Protein AF-A0A950ZZ61-F1 (afdb_monomer_lite)

Secondary structure (DSSP, 8-state):
---EE---------TT-S-HHHHHHHHHHHTSHHHHHHHHHHTTTSS--SSGGGGG-THHHH-HHHHGGGGTTTTEE-TTTTS--SHHHHHHHHTTHHHHHHHHHHTTSS-HHHHHHHHHHHHHHHHH--

Foldseek 3Di:
DADAADDDDDDDDDPPDPCRPVSVVVVVVCPDCVNVLVVCLVCLNPPADLDLVCLPRCSLVPDVVCVVCNCDNVRHDHQQPVHDPDPLSVVLVVVCLVVQLVVCCVVVVDPNVRSVVSSVVVSVVSVVVD

Sequence (130 aa):
RGTETALAINSMVFKHTKYPNAAKAYLAYMMEVEQYDKWLTGTYGYWAQPLKAYEQSDVWKSDPKIAAYKDTMRDSLWYAFKGPINEASAAVVADYVMVDMAASVATGAATPEEAAAEAERRAKRYYKTG

Radius of gyration: 19.58 Å; chains: 1; bounding box: 51×28×48 Å

Structure (mmCIF, N/CA/C/O backbone):
data_AF-A0A950ZZ61-F1
#
_entry.id   AF-A0A950ZZ61-F1
#
loop_
_atom_site.group_PDB
_atom_site.id
_atom_site.type_symbol
_atom_site.label_atom_id
_atom_site.label_alt_id
_atom_site.label_comp_id
_atom_site.label_asym_id
_atom_site.label_entity_id
_atom_site.label_seq_id
_atom_site.pdbx_PDB_ins_code
_atom_site.Cartn_x
_atom_site.Cartn_y
_atom_site.Cartn_z
_atom_site.occupancy
_atom_site.B_iso_or_equiv
_atom_site.auth_seq_id
_atom_site.auth_comp_id
_atom_site.auth_asym_id
_atom_site.auth_atom_id
_atom_site.pdbx_PDB_model_num
ATOM 1 N N . ARG A 1 1 ? -4.652 16.987 -3.709 1.00 60.09 1 ARG A N 1
ATOM 2 C CA . ARG A 1 1 ? -4.309 16.698 -2.291 1.00 60.09 1 ARG A CA 1
ATOM 3 C C . ARG A 1 1 ? -4.689 15.254 -2.073 1.00 60.09 1 ARG A C 1
ATOM 5 O O . ARG A 1 1 ? -5.834 14.957 -2.373 1.00 60.09 1 ARG A O 1
ATOM 12 N N . GLY A 1 2 ? -3.774 14.401 -1.615 1.00 72.44 2 GLY A N 1
ATOM 13 C CA . GLY A 1 2 ? -4.111 12.996 -1.428 1.00 72.44 2 GLY A CA 1
ATOM 14 C C . GLY A 1 2 ? -5.199 12.794 -0.380 1.00 72.44 2 GLY A C 1
ATOM 15 O O . GLY A 1 2 ? -5.223 13.510 0.628 1.00 72.44 2 GLY A O 1
ATOM 16 N N . THR A 1 3 ? -6.130 11.889 -0.663 1.00 77.56 3 THR A N 1
ATOM 17 C CA . THR A 1 3 ? -7.339 11.660 0.147 1.00 77.56 3 THR A CA 1
ATOM 18 C C . THR A 1 3 ? -7.469 10.232 0.651 1.00 77.56 3 THR A C 1
ATOM 20 O O . THR A 1 3 ? -8.253 9.994 1.563 1.00 77.56 3 THR A O 1
ATOM 23 N N . GLU A 1 4 ? -6.700 9.296 0.102 1.00 77.56 4 GLU A N 1
ATOM 24 C CA . GLU A 1 4 ? -6.851 7.865 0.352 1.00 77.56 4 GLU A CA 1
ATOM 25 C C . GLU A 1 4 ? -5.498 7.160 0.392 1.00 77.56 4 GLU A C 1
ATOM 27 O O . GLU A 1 4 ? -4.505 7.664 -0.133 1.00 77.56 4 GLU A O 1
ATOM 32 N N . THR A 1 5 ? -5.442 5.999 1.037 1.00 84.44 5 THR A N 1
ATOM 33 C CA . THR A 1 5 ? -4.243 5.160 1.046 1.00 84.44 5 THR A CA 1
ATOM 34 C C . THR A 1 5 ? -4.171 4.308 -0.210 1.00 84.44 5 THR A C 1
ATOM 36 O O . THR A 1 5 ? -5.184 3.742 -0.612 1.00 84.44 5 THR A O 1
ATOM 39 N N . ALA A 1 6 ? -2.976 4.136 -0.773 1.00 82.88 6 ALA A N 1
ATOM 40 C CA . ALA A 1 6 ? -2.744 3.199 -1.869 1.00 82.88 6 ALA A CA 1
ATOM 41 C C . ALA A 1 6 ? -1.779 2.091 -1.441 1.00 82.88 6 ALA A C 1
ATOM 43 O O . ALA A 1 6 ? -0.810 2.330 -0.713 1.00 82.88 6 ALA A O 1
ATOM 44 N N . LEU A 1 7 ? -2.028 0.873 -1.921 1.00 81.69 7 LEU A N 1
ATOM 45 C CA . LEU A 1 7 ? -1.072 -0.217 -1.791 1.00 81.69 7 LEU A CA 1
ATOM 46 C C . LEU A 1 7 ? 0.112 0.053 -2.725 1.00 81.69 7 LEU A C 1
ATOM 48 O O . LEU A 1 7 ? 0.004 -0.084 -3.940 1.00 81.69 7 LEU A O 1
ATOM 52 N N . ALA A 1 8 ? 1.248 0.425 -2.144 1.00 81.19 8 ALA A N 1
ATOM 53 C CA . ALA A 1 8 ? 2.488 0.585 -2.883 1.00 81.19 8 ALA A CA 1
ATOM 54 C C . ALA A 1 8 ? 3.179 -0.775 -3.048 1.00 81.19 8 ALA A C 1
ATOM 56 O O . ALA A 1 8 ? 3.572 -1.398 -2.062 1.00 81.19 8 ALA A O 1
ATOM 57 N N . ILE A 1 9 ? 3.372 -1.214 -4.293 1.00 78.62 9 ILE A N 1
ATOM 58 C CA . ILE A 1 9 ? 4.259 -2.339 -4.601 1.00 78.62 9 ILE A CA 1
ATOM 59 C C . ILE A 1 9 ? 5.657 -1.789 -4.845 1.00 78.62 9 ILE A C 1
ATOM 61 O O . ILE A 1 9 ? 5.907 -1.098 -5.832 1.00 78.62 9 ILE A O 1
ATOM 65 N N . ASN A 1 10 ? 6.585 -2.114 -3.952 1.00 80.00 10 ASN A N 1
ATOM 66 C CA . ASN A 1 10 ? 7.982 -1.734 -4.075 1.00 80.00 10 ASN A CA 1
ATOM 67 C C . ASN A 1 10 ? 8.868 -2.962 -4.294 1.00 80.00 10 ASN A C 1
ATOM 69 O O . ASN A 1 10 ? 8.780 -3.967 -3.591 1.00 80.00 10 ASN A O 1
ATOM 73 N N . SER A 1 11 ? 9.783 -2.851 -5.253 1.00 89.25 11 SER A N 1
ATOM 74 C CA . SER A 1 11 ? 10.858 -3.828 -5.411 1.00 89.25 11 SER A CA 1
ATOM 75 C C . SER A 1 11 ? 11.965 -3.545 -4.398 1.00 89.25 11 SER A C 1
ATOM 77 O O . SER A 1 11 ? 12.390 -2.400 -4.239 1.00 89.25 11 SER A O 1
ATOM 79 N N . MET A 1 12 ? 12.454 -4.582 -3.719 1.00 92.81 12 MET A N 1
ATOM 80 C CA . MET A 1 12 ? 13.510 -4.465 -2.712 1.00 92.81 12 MET A CA 1
ATOM 81 C C . MET A 1 12 ? 14.670 -5.405 -3.025 1.00 92.81 12 MET A C 1
ATOM 83 O O . MET A 1 12 ? 14.471 -6.556 -3.404 1.00 92.81 12 MET A O 1
ATOM 87 N N . VAL A 1 13 ? 15.895 -4.918 -2.822 1.00 95.81 13 VAL A N 1
ATOM 88 C CA . VAL A 1 13 ? 17.110 -5.739 -2.877 1.00 95.81 13 VAL A CA 1
ATOM 89 C C . VAL A 1 13 ? 17.550 -6.045 -1.455 1.00 95.81 13 VAL A C 1
ATOM 91 O O . VAL A 1 13 ? 17.832 -5.134 -0.676 1.00 95.81 13 VAL A O 1
ATOM 94 N N . PHE A 1 14 ? 17.655 -7.328 -1.118 1.00 95.38 14 PHE A N 1
ATOM 95 C CA . PHE A 1 14 ? 18.168 -7.741 0.182 1.00 95.38 14 PHE A CA 1
ATOM 96 C C . PHE A 1 14 ? 19.615 -7.292 0.380 1.00 95.38 14 PHE A C 1
ATOM 98 O O . PHE A 1 14 ? 20.484 -7.570 -0.445 1.00 95.38 14 PHE A O 1
ATOM 105 N N . LYS A 1 15 ? 19.899 -6.671 1.528 1.00 96.31 15 LYS A N 1
ATOM 106 C CA . LYS A 1 15 ? 21.241 -6.174 1.874 1.00 96.31 15 LYS A CA 1
ATOM 107 C C . LYS A 1 15 ? 22.318 -7.269 1.882 1.00 96.31 15 LYS A C 1
ATOM 109 O O . LYS A 1 15 ? 23.473 -6.978 1.604 1.00 96.31 15 LYS A O 1
ATOM 114 N N . HIS A 1 16 ? 21.946 -8.510 2.190 1.00 96.56 16 HIS A N 1
ATOM 115 C CA . HIS A 1 16 ? 22.863 -9.649 2.295 1.00 96.56 16 HIS A CA 1
ATOM 116 C C . HIS A 1 16 ? 23.117 -10.373 0.958 1.00 96.56 16 HIS A C 1
ATOM 118 O O . HIS A 1 16 ? 23.770 -11.415 0.946 1.00 96.56 16 HIS A O 1
ATOM 124 N N . THR A 1 17 ? 22.584 -9.876 -0.166 1.00 97.19 17 THR A N 1
ATOM 125 C CA . THR A 1 17 ? 22.829 -10.502 -1.473 1.00 97.19 17 THR A CA 1
ATOM 126 C C . THR A 1 17 ? 24.315 -10.481 -1.834 1.00 97.19 17 THR A C 1
ATOM 128 O O . THR A 1 17 ? 25.010 -9.488 -1.618 1.00 97.19 17 THR A O 1
ATOM 131 N N . LYS A 1 18 ? 24.799 -11.563 -2.454 1.00 98.19 18 LYS A N 1
ATOM 132 C CA . LYS A 1 18 ? 26.167 -11.641 -2.993 1.00 98.19 18 LYS A CA 1
ATOM 133 C C . LYS A 1 18 ? 26.363 -10.769 -4.241 1.00 98.19 18 LYS A C 1
ATOM 135 O O . LYS A 1 18 ? 27.498 -10.489 -4.608 1.00 98.19 18 LYS A O 1
ATOM 140 N N . TYR A 1 19 ? 25.273 -10.329 -4.881 1.00 97.88 19 TYR A N 1
ATOM 141 C CA . TYR A 1 19 ? 25.302 -9.622 -6.167 1.00 97.88 19 TYR A CA 1
ATOM 142 C C . TYR A 1 19 ? 24.488 -8.312 -6.141 1.00 97.88 19 TYR A C 1
ATOM 144 O O . TYR A 1 19 ? 23.523 -8.163 -6.896 1.00 97.88 19 TYR A O 1
ATOM 152 N N . PRO A 1 20 ? 24.842 -7.332 -5.287 1.00 97.12 20 PRO A N 1
ATOM 153 C CA . PRO A 1 20 ? 24.019 -6.138 -5.073 1.00 97.12 20 PRO A CA 1
ATOM 154 C C . PRO A 1 20 ? 23.904 -5.258 -6.321 1.00 97.12 20 PRO A C 1
ATOM 156 O O . PRO A 1 20 ? 22.839 -4.705 -6.581 1.00 97.12 20 PRO A O 1
ATOM 159 N N . ASN A 1 21 ? 24.971 -5.150 -7.116 1.00 97.38 21 ASN A N 1
ATOM 160 C CA . ASN A 1 21 ? 24.964 -4.330 -8.328 1.00 97.38 21 ASN A CA 1
ATOM 161 C C . ASN A 1 21 ? 24.131 -4.968 -9.442 1.00 97.38 21 ASN A C 1
ATOM 163 O O . ASN A 1 21 ? 23.350 -4.269 -10.077 1.00 97.38 21 ASN A O 1
ATOM 167 N N . ALA A 1 22 ? 24.229 -6.288 -9.626 1.00 98.00 22 ALA A N 1
ATOM 168 C CA . ALA A 1 22 ? 23.415 -7.004 -10.607 1.00 98.00 22 ALA A CA 1
ATOM 169 C C . ALA A 1 22 ? 21.921 -6.928 -10.258 1.00 98.00 22 ALA A C 1
ATOM 171 O O . ALA A 1 22 ? 21.105 -6.633 -11.124 1.00 98.00 22 ALA A O 1
ATOM 172 N N . ALA A 1 23 ? 21.563 -7.108 -8.981 1.00 97.88 23 ALA A N 1
ATOM 173 C CA . ALA A 1 23 ? 20.177 -6.986 -8.531 1.00 97.88 23 ALA A CA 1
ATOM 174 C C . ALA A 1 23 ? 19.618 -5.568 -8.748 1.00 97.88 23 ALA A C 1
ATOM 176 O O . ALA A 1 23 ? 18.508 -5.414 -9.250 1.00 97.88 23 ALA A O 1
ATOM 177 N N . LYS A 1 24 ? 20.394 -4.523 -8.424 1.00 96.81 24 LYS A N 1
ATOM 178 C CA . LYS A 1 24 ? 19.999 -3.128 -8.683 1.00 96.81 24 LYS A CA 1
ATOM 179 C C . LYS A 1 24 ? 19.855 -2.835 -10.177 1.00 96.81 24 LYS A C 1
ATOM 181 O O . LYS A 1 24 ? 18.882 -2.197 -10.562 1.00 96.81 24 LYS A O 1
ATOM 186 N N . ALA A 1 25 ? 20.792 -3.309 -10.999 1.00 97.81 25 ALA A N 1
ATOM 187 C CA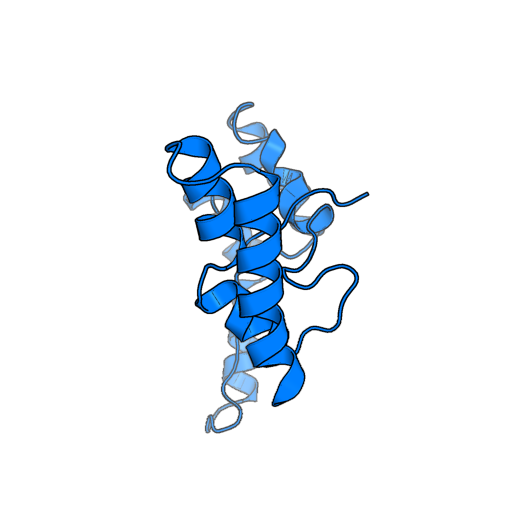 . ALA A 1 25 ? 20.738 -3.143 -12.449 1.00 97.81 25 ALA A CA 1
ATOM 188 C C . ALA A 1 25 ? 19.508 -3.835 -13.047 1.00 97.81 25 ALA A C 1
ATOM 190 O O . ALA A 1 25 ? 18.827 -3.247 -13.877 1.00 97.81 25 ALA A O 1
ATOM 191 N N . TYR A 1 26 ? 19.169 -5.034 -12.567 1.00 97.19 26 TYR A N 1
ATOM 192 C CA . TYR A 1 26 ? 17.950 -5.729 -12.971 1.00 97.19 26 TYR A CA 1
ATOM 193 C C . TYR A 1 26 ? 16.688 -4.937 -12.612 1.00 97.19 26 TYR A C 1
ATOM 195 O O . TYR A 1 26 ? 15.826 -4.755 -13.464 1.00 97.19 26 TYR A O 1
ATOM 203 N N . LEU A 1 27 ? 16.579 -4.420 -11.382 1.00 95.88 27 LEU A N 1
ATOM 204 C CA . LEU A 1 27 ? 15.421 -3.601 -11.006 1.00 95.88 27 LEU A CA 1
ATOM 205 C C . LEU A 1 27 ? 15.315 -2.322 -11.843 1.00 95.88 27 LEU A C 1
ATOM 207 O O . LEU A 1 27 ? 14.211 -1.946 -12.218 1.00 95.88 27 LEU A O 1
ATOM 211 N N . ALA A 1 28 ? 16.441 -1.672 -12.148 1.00 95.31 28 ALA A N 1
ATOM 212 C CA . ALA A 1 28 ? 16.456 -0.511 -13.033 1.00 95.31 28 ALA A CA 1
ATOM 213 C C . ALA A 1 28 ? 15.973 -0.881 -14.444 1.00 95.31 28 ALA A C 1
ATOM 215 O O . ALA A 1 28 ? 15.072 -0.226 -14.956 1.00 95.31 28 ALA A O 1
ATOM 216 N N . TYR A 1 29 ? 16.491 -1.975 -15.010 1.00 96.88 29 TYR A N 1
ATOM 217 C CA . TYR A 1 29 ? 16.085 -2.497 -16.316 1.00 96.88 29 TYR A CA 1
ATOM 218 C C . TYR A 1 29 ? 14.586 -2.826 -16.382 1.00 96.88 29 TYR A C 1
ATOM 220 O O . TYR A 1 29 ? 13.904 -2.456 -17.330 1.00 96.88 29 TYR A O 1
ATOM 228 N N . MET A 1 30 ? 14.031 -3.459 -15.344 1.00 95.81 30 MET A N 1
ATOM 229 C CA . MET A 1 30 ? 12.594 -3.763 -15.280 1.00 95.81 30 MET A CA 1
ATOM 230 C C . MET A 1 30 ? 11.707 -2.512 -15.208 1.00 95.81 30 MET A C 1
ATOM 232 O O . MET A 1 30 ? 10.516 -2.596 -15.497 1.00 95.81 30 MET A O 1
ATOM 236 N N . MET A 1 31 ? 12.275 -1.367 -14.820 1.00 94.56 31 MET A N 1
ATOM 237 C CA . MET A 1 31 ? 11.602 -0.071 -14.789 1.00 94.56 31 MET A CA 1
ATOM 238 C C . MET A 1 31 ? 11.845 0.762 -16.055 1.00 94.56 31 MET A C 1
ATOM 240 O O . MET A 1 31 ? 11.373 1.897 -16.096 1.00 94.56 31 MET A O 1
ATOM 244 N N . GLU A 1 32 ? 12.555 0.248 -17.064 1.00 95.81 32 GLU A N 1
ATOM 245 C CA . GLU A 1 32 ? 12.651 0.865 -18.395 1.00 95.81 32 GLU A CA 1
ATOM 246 C C . GLU A 1 32 ? 11.341 0.678 -19.171 1.00 95.81 32 GLU A C 1
ATOM 248 O O . GLU A 1 32 ? 10.618 -0.304 -18.971 1.00 95.81 32 GLU A O 1
ATOM 253 N N . VAL A 1 33 ? 11.022 1.620 -20.063 1.00 95.44 33 VAL A N 1
ATOM 254 C CA . VAL A 1 33 ? 9.705 1.697 -20.717 1.00 95.44 33 VAL A CA 1
ATOM 255 C C . VAL A 1 33 ? 9.380 0.436 -21.514 1.00 95.44 33 VAL A C 1
ATOM 257 O O . VAL A 1 33 ? 8.264 -0.071 -21.440 1.00 95.44 33 VAL A O 1
ATOM 260 N N . GLU A 1 34 ? 10.370 -0.147 -22.186 1.00 96.19 34 GLU A N 1
ATOM 261 C CA . GLU A 1 34 ? 10.226 -1.345 -23.011 1.00 96.19 34 GLU A CA 1
ATOM 262 C C . GLU A 1 34 ? 9.844 -2.595 -22.208 1.00 96.19 34 GLU A C 1
ATOM 264 O O . GLU A 1 34 ? 9.333 -3.558 -22.797 1.00 96.19 34 GLU A O 1
ATOM 269 N N . GLN A 1 35 ? 10.110 -2.601 -20.896 1.00 96.12 35 GLN A N 1
ATOM 270 C CA . GLN A 1 35 ? 9.751 -3.685 -19.979 1.00 96.12 35 GLN A CA 1
ATOM 271 C C . GLN A 1 35 ? 8.490 -3.332 -19.195 1.00 96.12 35 GLN A C 1
ATOM 273 O O . GLN A 1 35 ? 7.520 -4.096 -19.184 1.00 96.12 35 GLN A O 1
ATOM 278 N N . TYR A 1 36 ? 8.493 -2.160 -18.563 1.00 95.50 36 TYR A N 1
ATOM 279 C CA . TYR A 1 36 ? 7.459 -1.769 -17.621 1.00 95.50 36 TYR A CA 1
ATOM 280 C C . TYR A 1 36 ? 6.122 -1.499 -18.306 1.00 95.50 36 TYR A C 1
ATOM 282 O O . TYR A 1 36 ? 5.093 -1.958 -17.819 1.00 95.50 36 TYR A O 1
ATOM 290 N N . ASP A 1 37 ? 6.113 -0.817 -19.457 1.00 95.75 37 ASP A N 1
ATOM 291 C CA . ASP A 1 37 ? 4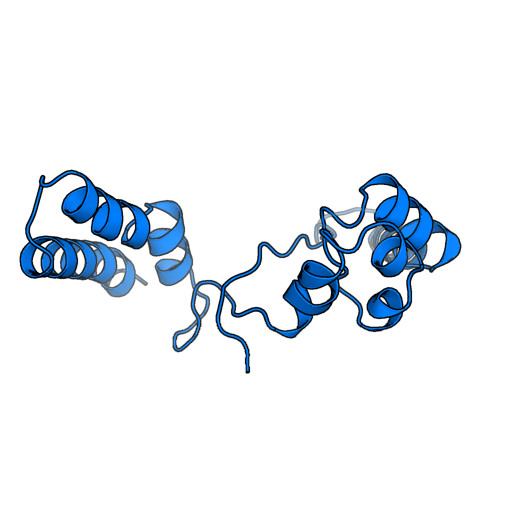.867 -0.474 -20.152 1.00 95.75 37 ASP A CA 1
ATOM 292 C C . ASP A 1 37 ? 4.126 -1.723 -20.649 1.00 95.75 37 ASP A C 1
ATOM 294 O O . ASP A 1 37 ? 2.899 -1.807 -20.570 1.00 95.75 37 ASP A O 1
ATOM 298 N N . LYS A 1 38 ? 4.875 -2.758 -21.056 1.00 95.88 38 LYS A N 1
ATOM 299 C CA . LYS A 1 38 ? 4.305 -4.067 -21.407 1.00 95.88 38 LYS A CA 1
ATOM 300 C C . LYS A 1 38 ? 3.633 -4.728 -20.211 1.00 95.88 38 LYS A C 1
ATOM 302 O O . LYS A 1 38 ? 2.541 -5.273 -20.353 1.00 95.88 38 LYS A O 1
ATOM 307 N N . TRP A 1 39 ? 4.271 -4.692 -19.042 1.00 94.81 39 TRP A N 1
ATOM 308 C CA . TRP A 1 39 ? 3.692 -5.236 -17.815 1.00 94.81 39 TRP A CA 1
ATOM 309 C C . TRP A 1 39 ? 2.463 -4.438 -17.364 1.00 94.81 39 TRP A C 1
ATOM 311 O O . TRP A 1 39 ? 1.422 -5.021 -17.053 1.00 94.81 39 TRP A O 1
ATOM 321 N N . LEU A 1 40 ? 2.551 -3.107 -17.386 1.00 95.12 40 LEU A N 1
ATOM 322 C CA . LEU A 1 40 ? 1.458 -2.219 -17.006 1.00 95.12 40 LEU A CA 1
ATOM 323 C C . LEU A 1 40 ? 0.241 -2.433 -17.918 1.00 95.12 40 LEU A C 1
ATOM 325 O O . LEU A 1 40 ? -0.874 -2.628 -17.437 1.00 95.12 40 LEU A O 1
ATOM 329 N N . THR A 1 41 ? 0.471 -2.499 -19.230 1.00 95.75 41 THR A N 1
ATOM 330 C CA . THR A 1 41 ? -0.567 -2.795 -20.223 1.00 95.75 41 THR A CA 1
ATOM 331 C C . THR A 1 41 ? -1.135 -4.200 -20.044 1.00 95.75 41 THR A C 1
ATOM 333 O O . THR A 1 41 ? -2.350 -4.374 -20.023 1.00 95.75 41 THR A O 1
ATOM 336 N N . GLY A 1 42 ? -0.280 -5.208 -19.848 1.00 95.19 42 GLY A N 1
ATOM 337 C CA . GLY A 1 42 ? -0.702 -6.598 -19.645 1.00 95.19 42 GLY A CA 1
ATOM 338 C C . GLY A 1 42 ? -1.520 -6.822 -18.370 1.00 95.19 42 GLY A C 1
ATOM 339 O O . GLY A 1 42 ? -2.291 -7.776 -18.296 1.00 95.19 42 GLY A O 1
ATOM 340 N N . THR A 1 43 ? -1.389 -5.936 -17.380 1.00 93.75 43 THR A N 1
ATOM 341 C CA . THR A 1 43 ? -2.196 -5.948 -16.150 1.00 93.75 43 THR A CA 1
ATOM 342 C C . THR A 1 43 ? -3.397 -5.005 -16.213 1.00 93.75 43 THR A C 1
ATOM 344 O O . THR A 1 43 ? -4.088 -4.851 -15.209 1.00 93.75 43 THR A O 1
ATOM 347 N N . TYR A 1 44 ? -3.662 -4.366 -17.359 1.00 94.38 44 TYR A N 1
ATOM 348 C CA . TYR A 1 44 ? -4.706 -3.345 -17.514 1.00 94.38 44 TYR A CA 1
ATOM 349 C C . TYR A 1 44 ? -4.606 -2.212 -16.477 1.00 94.38 44 TYR A C 1
ATOM 351 O O . TYR A 1 44 ? -5.616 -1.681 -16.021 1.00 94.38 44 TYR A O 1
ATOM 359 N N . GLY A 1 45 ? -3.387 -1.865 -16.051 1.00 92.44 45 GLY A N 1
ATOM 360 C CA . GLY A 1 45 ? -3.178 -0.852 -15.019 1.00 92.44 45 GLY A CA 1
ATOM 361 C C . GLY A 1 45 ? -3.702 -1.244 -13.633 1.00 92.44 45 GLY A C 1
ATOM 362 O O . GLY A 1 45 ? -3.845 -0.366 -12.786 1.00 92.44 45 GLY A O 1
ATOM 363 N N . TYR A 1 46 ? -3.971 -2.535 -13.374 1.00 90.12 46 TYR A N 1
ATOM 364 C CA . TYR A 1 46 ? -4.421 -3.025 -12.061 1.00 90.12 46 TYR A CA 1
ATOM 365 C C . TYR A 1 46 ? -3.490 -2.565 -10.934 1.00 90.12 46 TYR A C 1
ATOM 367 O O . TYR A 1 46 ? -3.934 -2.208 -9.845 1.00 90.12 46 TYR A O 1
ATOM 375 N N . TRP A 1 47 ? -2.193 -2.513 -11.237 1.00 89.12 47 TRP A N 1
ATOM 376 C CA . TRP A 1 47 ? -1.190 -1.865 -10.410 1.00 89.12 47 TRP A CA 1
ATOM 377 C C . TRP A 1 47 ? -0.768 -0.547 -11.053 1.00 89.12 47 TRP A C 1
ATOM 379 O O . TRP A 1 47 ? -0.015 -0.539 -12.027 1.00 89.12 47 TRP A O 1
ATOM 389 N N . ALA A 1 48 ? -1.240 0.566 -10.495 1.00 89.62 48 ALA A N 1
ATOM 390 C CA . ALA A 1 48 ? -0.845 1.891 -10.953 1.00 89.62 48 ALA A CA 1
ATOM 391 C C . ALA A 1 48 ? 0.669 2.122 -10.786 1.00 89.62 48 ALA A C 1
ATOM 393 O O . ALA A 1 48 ? 1.316 1.622 -9.861 1.00 89.62 48 ALA A O 1
ATOM 394 N N . GLN A 1 49 ? 1.232 2.904 -11.702 1.00 91.62 49 GLN A N 1
ATOM 395 C CA . GLN A 1 49 ? 2.666 3.135 -11.812 1.00 91.62 49 GLN A CA 1
ATOM 396 C C . GLN A 1 49 ? 3.268 3.859 -10.595 1.00 91.62 49 GLN A C 1
ATOM 398 O O . GLN A 1 49 ? 2.684 4.823 -10.096 1.00 91.62 49 GLN A O 1
ATOM 403 N N . PRO A 1 50 ? 4.496 3.506 -10.170 1.00 88.69 50 PRO A N 1
ATOM 404 C CA . PRO A 1 50 ? 5.222 4.257 -9.152 1.00 88.69 50 PRO A CA 1
ATOM 405 C C . PRO A 1 50 ? 5.950 5.485 -9.730 1.00 88.69 50 PRO A C 1
ATOM 407 O O . PRO A 1 50 ? 6.312 6.387 -8.980 1.00 88.69 50 PRO A O 1
ATOM 410 N N . LEU A 1 51 ? 6.188 5.534 -11.051 1.00 90.50 51 LEU A N 1
ATOM 411 C CA . LEU A 1 51 ? 6.867 6.647 -11.725 1.00 90.50 51 LEU A CA 1
ATOM 412 C C . LEU A 1 51 ? 5.884 7.451 -12.575 1.00 90.50 51 LEU A C 1
ATOM 414 O O . LEU A 1 51 ? 5.216 6.899 -13.445 1.00 90.50 51 LEU A O 1
ATOM 418 N N . LYS A 1 52 ? 5.879 8.777 -12.392 1.00 90.81 52 LYS A N 1
ATOM 419 C CA . LYS A 1 52 ? 4.965 9.709 -13.075 1.00 90.81 52 LYS A CA 1
ATOM 420 C C . LYS A 1 52 ? 4.980 9.598 -14.606 1.00 90.81 52 LYS A C 1
ATOM 422 O O . LYS A 1 52 ? 3.956 9.814 -15.240 1.00 90.81 52 LYS A O 1
ATOM 427 N N . ALA A 1 53 ? 6.119 9.254 -15.210 1.00 92.69 53 ALA A N 1
ATOM 428 C CA . ALA A 1 53 ? 6.239 9.130 -16.666 1.00 92.69 53 ALA A CA 1
ATOM 429 C C . ALA A 1 53 ? 5.224 8.134 -17.266 1.00 92.69 53 ALA A C 1
ATOM 431 O O . ALA A 1 53 ? 4.687 8.383 -18.342 1.00 92.69 53 ALA A O 1
ATOM 432 N N . TYR A 1 54 ? 4.892 7.063 -16.540 1.00 94.31 54 TYR A N 1
ATOM 433 C CA . TYR A 1 54 ? 3.957 6.036 -17.004 1.00 94.31 54 TYR A CA 1
ATOM 434 C C . TYR A 1 54 ? 2.476 6.444 -16.919 1.00 94.31 54 TYR A C 1
ATOM 436 O O . TYR A 1 54 ? 1.623 5.717 -17.421 1.00 94.31 54 TYR A O 1
ATOM 444 N N . GLU A 1 55 ? 2.152 7.637 -16.396 1.00 92.69 55 GLU A N 1
ATOM 445 C CA . GLU A 1 55 ? 0.823 8.249 -16.586 1.00 92.69 55 GLU A CA 1
ATOM 446 C C . GLU A 1 55 ? 0.509 8.459 -18.085 1.00 92.69 55 GLU A C 1
ATOM 448 O O . GLU A 1 55 ? -0.651 8.591 -18.468 1.00 92.69 55 GLU A O 1
ATOM 453 N N . GLN A 1 56 ? 1.531 8.499 -18.949 1.00 93.06 56 GLN A N 1
ATOM 454 C CA . GLN A 1 56 ? 1.378 8.682 -20.396 1.00 93.06 56 GLN A CA 1
ATOM 455 C C . GLN A 1 56 ? 1.131 7.377 -21.166 1.00 93.06 56 GLN A C 1
ATOM 457 O O . GLN A 1 56 ? 0.859 7.447 -22.364 1.00 93.06 56 GLN A O 1
ATOM 462 N N . SER A 1 57 ? 1.214 6.217 -20.501 1.00 95.75 57 SER A N 1
ATOM 463 C CA . SER A 1 57 ? 0.969 4.909 -21.119 1.00 95.75 57 SER A CA 1
ATOM 464 C C . SER A 1 57 ? -0.414 4.850 -21.777 1.00 95.75 57 SER A C 1
ATOM 466 O O . SER A 1 57 ? -1.407 5.339 -21.226 1.00 95.75 57 SER A O 1
ATOM 468 N N . ASP A 1 58 ? -0.495 4.218 -22.949 1.00 96.00 58 ASP A N 1
ATOM 469 C CA . ASP A 1 58 ? -1.748 4.083 -23.696 1.00 96.00 58 ASP A CA 1
ATOM 470 C C . ASP A 1 58 ? -2.764 3.163 -23.002 1.00 96.00 58 ASP A C 1
ATOM 472 O O . ASP A 1 58 ? -3.960 3.257 -23.292 1.00 96.00 58 ASP A O 1
ATOM 476 N N . VAL A 1 59 ? -2.339 2.356 -22.018 1.00 96.38 59 VAL A N 1
ATOM 477 C CA . VAL A 1 59 ? -3.256 1.562 -21.183 1.00 96.38 59 VAL A CA 1
ATOM 478 C C . VAL A 1 59 ? -4.349 2.438 -20.567 1.00 96.38 59 VAL A C 1
ATOM 480 O O . VAL A 1 59 ? -5.517 2.062 -20.581 1.00 96.38 59 VAL A O 1
ATOM 483 N N . TRP A 1 60 ? -4.024 3.660 -20.137 1.00 96.69 60 TRP A N 1
ATOM 484 C CA . TRP A 1 60 ? -4.976 4.573 -19.494 1.00 96.69 60 TRP A CA 1
ATOM 485 C C . TRP A 1 60 ? -6.033 5.133 -20.450 1.00 96.69 60 TRP A C 1
ATOM 487 O O . TRP A 1 60 ? -7.013 5.726 -20.004 1.00 96.69 60 TRP A O 1
ATOM 497 N N . LYS A 1 61 ? -5.841 4.951 -21.760 1.00 96.00 61 LYS A N 1
ATOM 498 C CA . LYS A 1 61 ? -6.797 5.313 -22.813 1.00 96.00 61 LYS A CA 1
ATOM 499 C C . LYS A 1 61 ? -7.609 4.106 -23.294 1.00 96.00 61 LYS A C 1
ATOM 501 O O . LYS A 1 61 ? -8.545 4.291 -24.065 1.00 96.00 61 LYS A O 1
ATOM 506 N N . SER A 1 62 ? -7.247 2.890 -22.871 1.00 95.44 62 SER A N 1
ATOM 507 C CA . SER A 1 62 ? -7.835 1.647 -23.387 1.00 95.44 62 SER A CA 1
ATOM 508 C C . SER A 1 62 ? -9.260 1.389 -22.886 1.00 95.44 62 SER A C 1
ATOM 510 O O . SER A 1 62 ? -10.088 0.900 -23.651 1.00 95.44 62 SER A O 1
ATOM 512 N N . ASP A 1 63 ? -9.572 1.759 -21.638 1.00 95.00 63 ASP A N 1
ATOM 513 C CA . ASP A 1 63 ? -10.921 1.691 -21.066 1.00 95.00 63 ASP A CA 1
ATOM 514 C C . ASP A 1 63 ? -11.155 2.901 -20.134 1.00 95.00 63 ASP A C 1
ATOM 516 O O . ASP A 1 63 ? -10.373 3.125 -19.202 1.00 95.00 63 ASP A O 1
ATOM 520 N N . PRO A 1 64 ? -12.227 3.694 -20.327 1.00 94.31 64 PRO A N 1
ATOM 521 C CA . PRO A 1 64 ? -12.549 4.809 -19.435 1.00 94.31 64 PRO A CA 1
ATOM 522 C C . PRO A 1 64 ? -12.743 4.394 -17.967 1.00 94.31 64 PRO A C 1
ATOM 524 O O . PRO A 1 64 ? -12.552 5.223 -17.079 1.00 94.31 64 PRO A O 1
ATOM 527 N N . LYS A 1 65 ? -13.086 3.130 -17.685 1.00 93.81 65 LYS A N 1
ATOM 528 C CA . LYS A 1 65 ? -13.232 2.612 -16.316 1.00 93.81 65 LYS A CA 1
ATOM 529 C C . LYS A 1 65 ? -11.913 2.589 -15.558 1.00 93.81 65 LYS A C 1
ATOM 531 O O . LYS A 1 65 ? -11.924 2.791 -14.349 1.00 93.81 65 LYS A O 1
ATOM 536 N N . ILE A 1 66 ? -10.794 2.352 -16.247 1.00 94.31 66 ILE A N 1
ATOM 537 C CA . ILE A 1 66 ? -9.481 2.297 -15.591 1.00 94.31 66 ILE A CA 1
ATOM 538 C C . ILE A 1 66 ? -8.770 3.651 -15.571 1.00 94.31 66 ILE A C 1
ATOM 540 O O . ILE A 1 66 ? -7.866 3.857 -14.765 1.00 94.31 66 ILE A O 1
ATOM 544 N N . ALA A 1 67 ? -9.203 4.604 -16.400 1.00 92.81 67 ALA A N 1
ATOM 545 C CA . ALA A 1 67 ? -8.595 5.930 -16.499 1.00 92.81 67 ALA A CA 1
ATOM 546 C C . ALA A 1 67 ? -8.566 6.694 -15.160 1.00 92.81 67 ALA A C 1
ATOM 548 O O . ALA A 1 67 ? -7.643 7.472 -14.917 1.00 92.81 67 ALA A O 1
ATOM 549 N N . ALA A 1 68 ? -9.542 6.449 -14.277 1.00 89.25 68 ALA A N 1
ATOM 550 C CA . ALA A 1 68 ? -9.602 7.054 -12.947 1.00 89.25 68 ALA A CA 1
ATOM 551 C C . ALA A 1 68 ? -8.438 6.630 -12.028 1.00 89.25 68 ALA A C 1
ATOM 553 O O . ALA A 1 68 ? -8.050 7.400 -11.154 1.00 89.25 68 ALA A O 1
ATOM 554 N N . TYR A 1 69 ? -7.849 5.446 -12.241 1.00 90.31 69 TYR A N 1
ATOM 555 C CA . TYR A 1 69 ? -6.778 4.908 -11.389 1.00 90.31 69 TYR A CA 1
ATOM 556 C C . TYR A 1 69 ? -5.374 5.377 -11.784 1.00 90.31 69 TYR A C 1
ATOM 558 O O . TYR A 1 69 ? -4.416 5.174 -11.038 1.00 90.31 69 TYR A O 1
ATOM 566 N N . LYS A 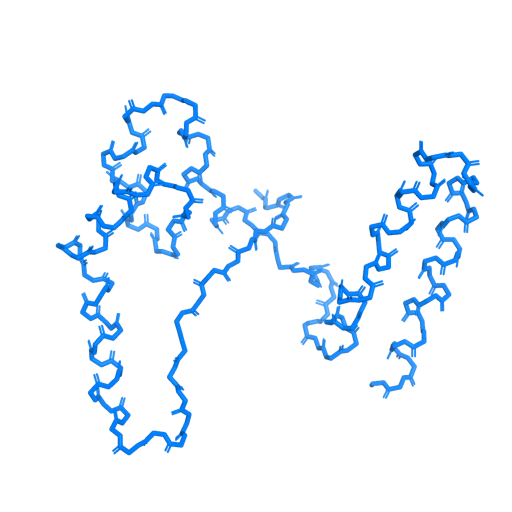1 70 ? -5.242 6.048 -12.936 1.00 92.31 70 LYS A N 1
ATOM 567 C CA . LYS A 1 70 ? -3.966 6.573 -13.441 1.00 92.31 70 LYS A CA 1
ATOM 568 C C . LYS A 1 70 ? -3.240 7.432 -12.403 1.00 92.31 70 LYS A C 1
ATOM 570 O O . LYS A 1 70 ? -2.019 7.393 -12.314 1.00 92.31 70 LYS A O 1
ATOM 575 N N . ASP A 1 71 ? -3.992 8.198 -11.620 1.00 90.06 71 ASP A N 1
ATOM 576 C CA . ASP A 1 71 ? -3.456 9.194 -10.694 1.00 90.06 71 ASP A CA 1
ATOM 577 C C . ASP A 1 71 ? -3.338 8.682 -9.242 1.00 90.06 71 ASP A C 1
ATOM 579 O O . ASP A 1 71 ? -2.804 9.387 -8.384 1.00 90.06 71 ASP A O 1
ATOM 583 N N . THR A 1 72 ? -3.779 7.449 -8.953 1.00 88.38 72 THR A N 1
ATOM 584 C CA . THR A 1 72 ? -3.900 6.917 -7.582 1.00 88.38 72 THR A CA 1
ATOM 585 C C . THR A 1 72 ? -2.588 6.975 -6.803 1.00 88.38 72 THR A C 1
ATOM 587 O O . THR A 1 72 ? -2.577 7.420 -5.660 1.00 88.38 72 THR A O 1
ATOM 590 N N . MET A 1 73 ? -1.458 6.587 -7.405 1.00 87.69 73 MET A N 1
ATOM 591 C CA . MET A 1 73 ? -0.165 6.612 -6.705 1.00 87.69 73 MET A CA 1
ATOM 592 C C . MET A 1 73 ? 0.300 8.037 -6.381 1.00 87.69 73 MET A C 1
ATOM 594 O O . MET A 1 73 ? 0.813 8.275 -5.286 1.00 87.69 73 MET A O 1
ATOM 598 N N . ARG A 1 74 ? 0.079 8.995 -7.291 1.00 87.38 74 ARG A N 1
ATOM 599 C CA . ARG A 1 74 ? 0.410 10.417 -7.095 1.00 87.38 74 ARG A CA 1
ATOM 600 C C . ARG A 1 74 ? -0.406 11.031 -5.959 1.00 87.38 74 ARG A C 1
ATOM 602 O O . ARG A 1 74 ? 0.125 11.817 -5.176 1.00 87.38 74 ARG A O 1
ATOM 609 N N . ASP A 1 75 ? -1.682 10.670 -5.887 1.00 87.81 75 ASP A N 1
ATOM 610 C CA . ASP A 1 75 ? -2.644 11.231 -4.941 1.00 87.81 75 ASP A CA 1
ATOM 611 C C . ASP A 1 75 ? -2.810 10.356 -3.681 1.00 87.81 75 ASP A C 1
ATOM 613 O O . ASP A 1 75 ? -3.712 10.575 -2.874 1.00 87.81 75 ASP A O 1
ATOM 617 N N . SER A 1 76 ? -1.915 9.391 -3.464 1.00 87.38 76 SER A N 1
ATOM 618 C CA . SER A 1 76 ? -1.973 8.497 -2.309 1.00 87.38 76 SER A CA 1
ATOM 619 C C . SER A 1 76 ? -1.416 9.117 -1.022 1.00 87.38 76 SER A C 1
ATOM 621 O O . SER A 1 76 ? -0.522 9.967 -1.017 1.00 87.38 76 SER A O 1
ATOM 623 N N . LEU A 1 77 ? -1.949 8.654 0.105 1.00 88.38 77 LEU A N 1
ATOM 624 C CA . LEU A 1 77 ? -1.426 8.841 1.452 1.00 88.38 77 LEU A CA 1
ATOM 625 C C . LEU A 1 77 ? -0.806 7.524 1.940 1.00 88.38 77 LEU A C 1
ATOM 627 O O . LEU A 1 77 ? -1.254 6.437 1.580 1.00 88.38 77 LEU A O 1
ATOM 631 N N . TRP A 1 78 ? 0.211 7.590 2.798 1.00 85.88 78 TRP A N 1
ATOM 632 C CA . TRP A 1 78 ? 0.726 6.392 3.471 1.00 85.88 78 TRP A CA 1
ATOM 633 C C . TRP A 1 78 ? -0.171 6.007 4.657 1.00 85.88 78 TRP A C 1
ATOM 635 O O . TRP A 1 78 ? -0.831 6.861 5.245 1.00 85.88 78 TRP A O 1
ATOM 645 N N . TYR A 1 79 ? -0.162 4.732 5.058 1.00 84.00 79 TYR A N 1
ATOM 646 C CA . TYR A 1 79 ? -1.045 4.205 6.113 1.00 84.00 79 TYR A CA 1
ATOM 647 C C . TYR A 1 79 ? -0.960 4.931 7.466 1.00 84.00 79 TYR A C 1
ATOM 649 O O . TYR A 1 79 ? -1.931 4.950 8.214 1.00 84.00 79 TYR A O 1
ATOM 657 N N . ALA A 1 80 ? 0.174 5.561 7.774 1.00 87.00 80 ALA A N 1
ATOM 658 C CA . ALA A 1 80 ? 0.375 6.332 9.001 1.00 87.00 80 ALA A CA 1
ATOM 659 C C . ALA A 1 80 ? 0.228 7.854 8.803 1.00 87.00 80 ALA A C 1
ATOM 661 O O . ALA A 1 80 ? 0.761 8.621 9.597 1.00 87.00 80 ALA A O 1
ATOM 662 N N . PHE A 1 81 ? -0.410 8.328 7.726 1.00 86.50 81 PHE A N 1
ATOM 663 C CA . PHE A 1 81 ? -0.472 9.756 7.391 1.00 86.50 81 PHE A CA 1
ATOM 664 C C . PHE A 1 81 ? -1.006 10.628 8.546 1.00 86.50 81 PHE A C 1
ATOM 666 O O . PHE A 1 81 ? -1.928 10.247 9.260 1.00 86.50 81 PHE A O 1
ATOM 673 N N . LYS A 1 82 ? -0.412 11.821 8.715 1.00 87.31 82 LYS A N 1
ATOM 674 C CA . LYS A 1 82 ? -0.438 12.700 9.913 1.00 87.31 82 LYS A CA 1
ATOM 675 C C . LYS A 1 82 ? 0.329 12.193 11.146 1.00 87.31 82 LYS A C 1
ATOM 677 O O . LYS A 1 82 ? 0.539 12.983 12.061 1.00 87.31 82 LYS A O 1
ATOM 682 N N . GLY A 1 83 ? 0.782 10.943 11.160 1.00 87.88 83 GLY A N 1
ATOM 683 C CA . GLY A 1 83 ? 1.666 10.366 12.174 1.00 87.88 83 GLY A CA 1
ATOM 684 C C . GLY A 1 83 ? 2.986 9.829 11.591 1.00 87.88 83 GLY A C 1
ATOM 685 O O . GLY A 1 83 ? 3.233 9.929 10.383 1.00 87.88 83 GLY A O 1
ATOM 686 N N . PRO A 1 84 ? 3.868 9.279 12.445 1.00 87.75 84 PRO A N 1
ATOM 687 C CA . PRO A 1 84 ? 5.111 8.646 12.015 1.00 87.75 84 PRO A CA 1
ATOM 688 C C . PRO A 1 84 ? 4.869 7.235 11.459 1.00 87.75 84 PRO A C 1
ATOM 690 O O . PRO A 1 84 ? 4.047 6.489 11.988 1.00 87.75 84 PRO A O 1
ATOM 693 N N . ILE A 1 85 ? 5.642 6.844 10.440 1.00 88.94 85 ILE A N 1
ATOM 694 C CA . ILE A 1 85 ? 5.747 5.443 10.009 1.00 88.94 85 ILE A CA 1
ATOM 695 C C . ILE A 1 85 ? 6.729 4.741 10.952 1.00 88.94 85 ILE A C 1
ATOM 697 O O . ILE A 1 85 ? 7.936 4.965 10.879 1.00 88.94 85 ILE A O 1
ATOM 701 N N . ASN A 1 86 ? 6.208 3.920 11.856 1.00 91.69 86 ASN A N 1
ATOM 702 C CA . ASN A 1 86 ? 6.978 3.130 12.818 1.00 91.69 86 ASN A CA 1
ATOM 703 C C . ASN A 1 86 ? 6.299 1.782 13.118 1.00 91.69 86 ASN A C 1
ATOM 705 O O . ASN A 1 86 ? 5.198 1.507 12.631 1.00 91.69 86 ASN A O 1
ATOM 709 N N . GLU A 1 87 ? 6.941 0.954 13.943 1.00 92.69 87 GLU A N 1
ATOM 710 C CA . GLU A 1 87 ? 6.429 -0.367 14.334 1.00 92.69 87 GLU A CA 1
ATOM 711 C C . GLU A 1 87 ? 5.029 -0.293 14.955 1.00 92.69 87 GLU A C 1
ATOM 713 O O . GLU A 1 87 ? 4.163 -1.087 14.599 1.00 92.69 87 GLU A O 1
ATOM 718 N N . ALA A 1 88 ? 4.762 0.707 15.802 1.00 93.00 88 ALA A N 1
ATOM 719 C CA . ALA A 1 88 ? 3.444 0.892 16.405 1.00 93.00 88 ALA A CA 1
ATOM 720 C C . ALA A 1 88 ? 2.358 1.180 15.354 1.00 93.00 88 ALA A C 1
ATOM 722 O O . ALA A 1 88 ? 1.302 0.550 15.369 1.00 93.00 88 ALA A O 1
ATOM 723 N N . SER A 1 89 ? 2.621 2.085 14.403 1.00 92.25 89 SER A N 1
ATOM 724 C CA . SER A 1 89 ? 1.688 2.377 13.307 1.00 92.25 89 SER A CA 1
ATOM 725 C C . SER A 1 89 ? 1.454 1.158 12.408 1.00 92.25 89 SER A C 1
ATOM 727 O O . SER A 1 89 ? 0.324 0.910 11.992 1.00 92.25 89 SER A O 1
ATOM 729 N N . ALA A 1 90 ? 2.498 0.359 12.161 1.00 92.12 90 ALA A N 1
ATOM 730 C CA . ALA A 1 90 ? 2.397 -0.872 11.389 1.00 92.12 90 ALA A CA 1
ATOM 731 C C . ALA A 1 90 ? 1.566 -1.929 12.129 1.00 92.12 90 ALA A C 1
ATOM 733 O O . ALA A 1 90 ? 0.721 -2.570 11.512 1.00 92.12 90 ALA A O 1
ATOM 734 N N . ALA A 1 91 ? 1.744 -2.064 13.447 1.00 94.12 91 ALA A N 1
ATOM 735 C CA . ALA A 1 91 ? 0.978 -2.988 14.276 1.00 94.12 91 ALA A CA 1
ATOM 736 C C . ALA A 1 91 ? -0.516 -2.628 14.326 1.00 94.1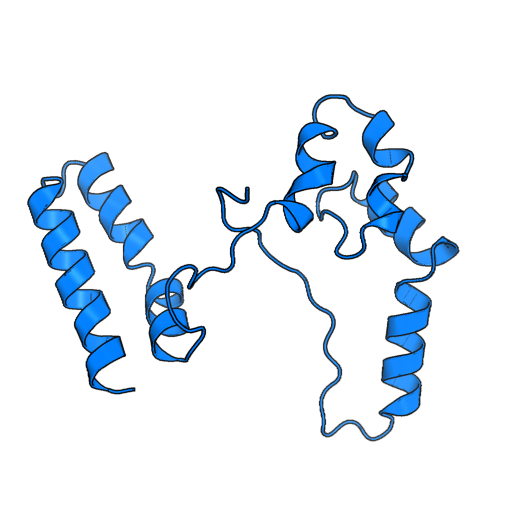2 91 ALA A C 1
ATOM 738 O O . ALA A 1 91 ? -1.362 -3.507 14.215 1.00 94.12 91 ALA A O 1
ATOM 739 N N . VAL A 1 92 ? -0.862 -1.337 14.407 1.00 94.88 92 VAL A N 1
ATOM 740 C CA . VAL A 1 92 ? -2.266 -0.878 14.354 1.00 94.88 92 VAL A CA 1
ATOM 741 C C . VAL A 1 92 ? -2.949 -1.276 13.041 1.00 94.88 92 VAL A C 1
ATOM 743 O O . VAL A 1 92 ? -4.114 -1.678 13.054 1.00 94.88 92 VAL A O 1
ATOM 746 N N . VAL A 1 93 ? -2.234 -1.169 11.916 1.00 92.56 93 VAL A N 1
ATOM 747 C CA . VAL A 1 93 ? -2.729 -1.592 10.596 1.00 92.56 93 VAL A CA 1
ATOM 748 C C . VAL A 1 93 ? -2.824 -3.116 10.514 1.00 92.56 93 VAL A C 1
ATOM 750 O O . VAL A 1 93 ? -3.853 -3.631 10.086 1.00 92.56 93 VAL A O 1
ATOM 753 N N . ALA A 1 94 ? -1.779 -3.829 10.946 1.00 93.56 94 ALA A N 1
ATOM 754 C CA . ALA A 1 94 ? -1.705 -5.290 10.903 1.00 93.56 94 ALA A CA 1
ATOM 755 C C . ALA A 1 94 ? -2.794 -5.965 11.750 1.00 93.56 94 ALA A C 1
ATOM 757 O O . ALA A 1 94 ? -3.346 -6.982 11.339 1.00 93.56 94 ALA A O 1
ATOM 758 N N . ASP A 1 95 ? -3.151 -5.359 12.882 1.00 95.81 95 ASP A N 1
ATOM 759 C CA . ASP A 1 95 ? -4.191 -5.862 13.780 1.00 95.81 95 ASP A CA 1
ATOM 760 C C . ASP A 1 95 ? -5.584 -5.315 13.428 1.00 95.81 95 ASP A C 1
ATOM 762 O O . ASP A 1 95 ? -6.507 -5.420 14.235 1.00 95.81 95 ASP A O 1
ATOM 766 N N . TYR A 1 96 ? -5.753 -4.723 12.237 1.00 95.56 96 TYR A N 1
ATOM 767 C CA . TYR A 1 96 ? -7.043 -4.300 11.681 1.00 95.56 96 TYR A CA 1
ATOM 768 C C . TYR A 1 96 ? -7.844 -3.337 12.570 1.00 95.56 96 TYR A C 1
ATOM 770 O O . TYR A 1 96 ? -9.061 -3.235 12.439 1.00 95.56 96 TYR A O 1
ATOM 778 N N . VAL A 1 97 ? -7.185 -2.564 13.442 1.00 96.56 97 VAL A N 1
ATOM 779 C CA . VAL A 1 97 ? -7.858 -1.762 14.484 1.00 96.56 97 VAL A CA 1
ATOM 780 C C . VAL A 1 97 ? -8.940 -0.836 13.911 1.00 96.56 97 VAL A C 1
ATOM 782 O O . VAL A 1 97 ? -10.046 -0.779 14.444 1.00 96.56 97 VAL A O 1
ATOM 785 N N . MET A 1 98 ? -8.646 -0.138 12.810 1.00 94.12 98 MET A N 1
ATOM 786 C CA . MET A 1 98 ? -9.602 0.768 12.155 1.00 94.12 98 MET A CA 1
ATOM 787 C C . MET A 1 98 ? -10.683 0.030 11.356 1.00 94.12 98 MET A C 1
ATOM 789 O O . MET A 1 98 ? -11.802 0.525 11.240 1.00 94.12 98 MET A O 1
ATOM 793 N N . VAL A 1 99 ? -10.362 -1.144 10.805 1.00 95.56 99 VAL A N 1
ATOM 794 C CA . VAL A 1 99 ? -11.318 -1.964 10.048 1.00 95.56 99 VAL A CA 1
ATOM 795 C C . VAL A 1 99 ? -12.350 -2.554 11.001 1.00 95.56 99 VAL A C 1
ATOM 797 O O . VAL A 1 99 ? -13.545 -2.415 10.757 1.00 95.56 99 VAL A O 1
ATOM 800 N N . ASP A 1 100 ? -11.903 -3.109 12.127 1.00 98.06 100 ASP A N 1
ATOM 801 C CA . ASP A 1 100 ? -12.776 -3.651 13.169 1.00 98.06 100 ASP A CA 1
ATOM 802 C C . ASP A 1 100 ? -13.671 -2.567 13.781 1.00 98.06 100 ASP A C 1
ATOM 804 O O . ASP A 1 100 ? -14.839 -2.822 14.069 1.00 98.06 100 ASP A O 1
ATOM 808 N N . MET A 1 101 ? -13.149 -1.343 13.934 1.00 98.31 101 MET A N 1
ATOM 809 C CA . MET A 1 101 ? -13.929 -0.183 14.374 1.00 98.31 101 MET A CA 1
ATOM 810 C C . MET A 1 101 ? -15.096 0.109 13.427 1.00 98.31 101 MET A C 1
ATOM 812 O O . MET A 1 101 ? -16.222 0.301 13.869 1.00 98.31 101 MET A O 1
ATOM 816 N N . ALA A 1 102 ? -14.844 0.158 12.117 1.00 97.81 102 ALA A N 1
ATOM 817 C CA . ALA A 1 102 ? -15.899 0.415 11.142 1.00 97.81 102 ALA A CA 1
ATOM 818 C C . ALA A 1 102 ? -16.869 -0.774 11.030 1.00 97.81 102 ALA A C 1
ATOM 820 O O . ALA A 1 102 ? -18.082 -0.581 10.931 1.00 97.81 102 ALA A O 1
ATOM 821 N N . ALA A 1 103 ? -16.349 -2.003 11.076 1.00 98.31 103 ALA A N 1
ATOM 822 C CA . ALA A 1 103 ? -17.138 -3.223 10.969 1.00 98.31 103 ALA A CA 1
ATOM 823 C C . ALA A 1 103 ? -18.094 -3.409 12.156 1.00 98.31 103 ALA A C 1
ATOM 825 O O . ALA A 1 103 ? -19.240 -3.810 11.952 1.00 98.31 103 ALA A O 1
ATOM 826 N N . SER A 1 104 ? -17.672 -3.089 13.384 1.00 98.44 104 SER A N 1
ATOM 827 C CA . SER A 1 104 ? -18.535 -3.207 14.567 1.00 98.44 104 SER A CA 1
ATOM 828 C C . SER A 1 104 ? -19.738 -2.263 14.499 1.00 98.44 104 SER A C 1
ATOM 830 O O . SER A 1 104 ? -20.849 -2.666 14.837 1.00 98.44 104 SER A O 1
ATOM 832 N N . VAL A 1 105 ? -19.551 -1.053 13.966 1.00 98.50 105 VAL A N 1
ATOM 833 C CA . VAL A 1 105 ? -20.647 -0.108 13.711 1.00 98.50 105 VAL A CA 1
ATOM 834 C C . VAL A 1 105 ? -21.542 -0.610 12.581 1.00 98.50 105 VAL A C 1
ATOM 836 O O . VAL A 1 105 ? -22.759 -0.675 12.736 1.00 98.50 105 VAL A O 1
ATOM 839 N N . ALA A 1 106 ? -20.955 -1.009 11.448 1.00 98.25 106 ALA A N 1
ATOM 840 C CA . ALA A 1 106 ? -21.704 -1.451 10.271 1.00 98.25 106 ALA A CA 1
ATOM 841 C C . ALA A 1 106 ? -22.565 -2.700 10.533 1.00 98.25 106 ALA A C 1
ATOM 843 O O . ALA A 1 106 ? -23.600 -2.885 9.896 1.00 98.25 106 ALA A O 1
ATOM 844 N N . THR A 1 107 ? -22.144 -3.550 11.471 1.00 98.12 107 THR A N 1
ATOM 845 C CA . THR A 1 107 ? -22.865 -4.768 11.873 1.00 98.12 107 THR A CA 1
ATOM 846 C C . THR A 1 107 ? -23.821 -4.556 13.049 1.00 98.12 107 THR A C 1
ATOM 848 O O . THR A 1 107 ? -24.546 -5.481 13.409 1.00 98.12 107 THR A O 1
ATOM 851 N N . GLY A 1 108 ? -23.847 -3.359 13.648 1.00 97.69 108 GLY A N 1
ATOM 852 C CA . GLY A 1 108 ? -24.660 -3.057 14.828 1.00 97.69 108 GLY A CA 1
ATOM 853 C C . GLY A 1 108 ? -24.150 -3.692 16.127 1.00 97.69 108 GLY A C 1
ATOM 854 O O . GLY A 1 108 ? -24.893 -3.760 17.101 1.00 97.69 108 GLY A O 1
ATOM 855 N N . ALA A 1 109 ? -22.901 -4.165 16.154 1.00 98.12 109 ALA A N 1
ATOM 856 C CA . ALA A 1 109 ? -22.275 -4.742 17.341 1.00 98.12 109 ALA A CA 1
ATOM 857 C C . ALA A 1 109 ? -21.862 -3.684 18.382 1.00 98.12 109 ALA A C 1
ATOM 8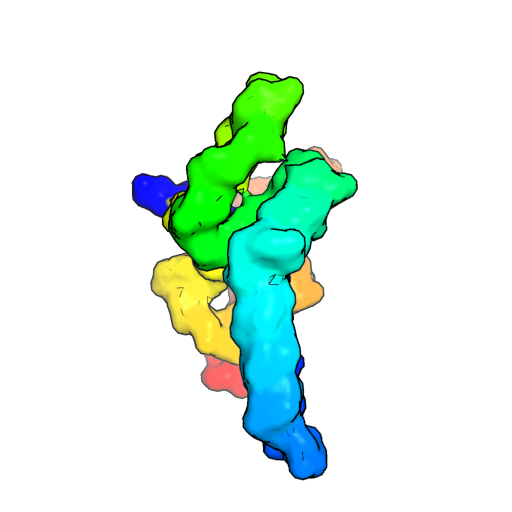59 O O . ALA A 1 109 ? -21.686 -4.025 19.550 1.00 98.12 109 ALA A O 1
ATOM 860 N N . ALA A 1 110 ? -21.688 -2.426 17.964 1.00 98.12 110 ALA A N 1
ATOM 861 C CA . ALA A 1 110 ? -21.352 -1.290 18.822 1.00 98.12 110 ALA A CA 1
ATOM 862 C C . ALA A 1 110 ? -21.903 0.022 18.241 1.00 98.12 110 ALA A C 1
ATOM 864 O O . ALA A 1 110 ? -22.104 0.138 17.027 1.00 98.12 110 ALA A O 1
ATOM 865 N N . THR A 1 111 ? -22.100 1.034 19.088 1.00 98.56 111 THR A N 1
ATOM 866 C CA . THR A 1 111 ? -22.328 2.411 18.617 1.00 98.56 111 THR A CA 1
ATOM 867 C C . THR A 1 111 ? -21.042 3.012 18.023 1.00 98.56 111 THR A C 1
ATOM 869 O O . THR A 1 111 ? -19.942 2.528 18.316 1.00 98.56 111 THR A O 1
ATOM 872 N N . PRO A 1 112 ? -21.127 4.078 17.201 1.00 98.50 112 PRO A N 1
ATOM 873 C CA . PRO A 1 112 ? -19.943 4.788 16.713 1.00 98.50 112 PRO A CA 1
ATOM 874 C C . PRO A 1 112 ? -18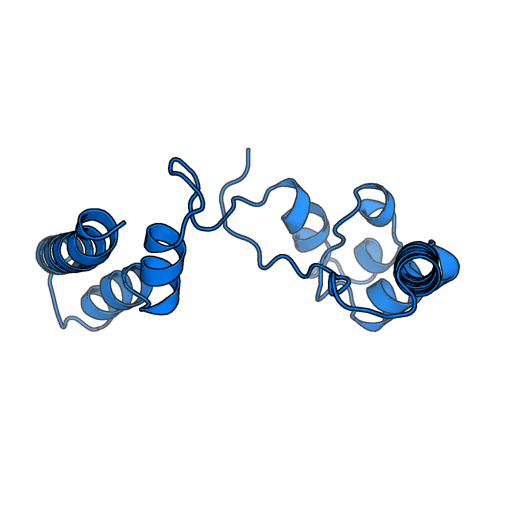.984 5.228 17.828 1.00 98.50 112 PRO A C 1
ATOM 876 O O . PRO A 1 112 ? -17.768 5.093 17.686 1.00 98.50 112 PRO A O 1
ATOM 879 N N . GLU A 1 113 ? -19.517 5.714 18.949 1.00 98.31 113 GLU A N 1
ATOM 880 C CA . GLU A 1 113 ? -18.738 6.177 20.097 1.00 98.31 113 GLU A CA 1
ATOM 881 C C . GLU A 1 113 ? -18.019 5.018 20.803 1.00 98.31 113 GLU A C 1
ATOM 883 O O . GLU A 1 113 ? -16.834 5.130 21.126 1.00 98.31 113 GLU A O 1
ATOM 888 N N . GLU A 1 114 ? -18.704 3.889 21.006 1.00 98.44 114 GLU A N 1
ATOM 889 C CA . GLU A 1 114 ? -18.129 2.682 21.614 1.00 98.44 114 GLU A CA 1
ATOM 890 C C . GLU A 1 114 ? -17.025 2.083 20.741 1.00 98.44 114 GLU A C 1
ATOM 892 O O . GLU A 1 114 ? -15.943 1.752 21.235 1.00 98.44 114 GLU A O 1
ATOM 897 N N . ALA A 1 115 ? -17.270 1.988 19.432 1.00 98.56 115 ALA A N 1
ATOM 898 C CA . ALA A 1 115 ? -16.295 1.487 18.478 1.00 98.56 115 ALA A CA 1
ATOM 899 C C . ALA A 1 115 ? -15.034 2.362 18.455 1.00 98.56 115 ALA A C 1
ATOM 901 O O . ALA A 1 115 ? -13.919 1.837 18.513 1.00 98.56 115 ALA A O 1
ATOM 902 N N . ALA A 1 116 ? -15.198 3.690 18.423 1.00 98.31 116 ALA A N 1
ATOM 903 C CA . ALA A 1 116 ? -14.082 4.630 18.447 1.00 98.31 116 ALA A CA 1
ATOM 904 C C . ALA A 1 116 ? -13.270 4.535 19.750 1.00 98.31 116 ALA A C 1
ATOM 906 O O . ALA A 1 116 ? -12.037 4.506 19.705 1.00 98.31 116 ALA A O 1
ATOM 907 N N . ALA A 1 117 ? -13.939 4.429 20.903 1.00 98.12 117 ALA A N 1
ATOM 908 C CA . ALA A 1 117 ? -13.276 4.272 22.196 1.00 98.12 117 ALA A CA 1
ATOM 909 C C . ALA A 1 117 ? -12.477 2.958 22.283 1.00 98.12 117 ALA A C 1
ATOM 911 O O . ALA A 1 117 ? -11.340 2.946 22.768 1.00 98.12 117 ALA A O 1
ATOM 912 N N . GLU A 1 118 ? -13.029 1.852 21.775 1.00 97.81 118 GLU A N 1
ATOM 913 C CA . GLU A 1 118 ? -12.318 0.572 21.719 1.00 97.81 118 GLU A CA 1
ATOM 914 C C . GLU A 1 118 ? -11.115 0.638 20.770 1.00 97.81 118 GLU A C 1
ATOM 916 O O . GLU A 1 118 ? -10.015 0.220 21.141 1.00 97.81 118 GLU A O 1
ATOM 921 N N . ALA A 1 119 ? -11.278 1.213 19.577 1.00 97.81 119 ALA A N 1
ATOM 922 C CA . ALA A 1 119 ? -10.189 1.394 18.621 1.00 97.81 119 ALA A CA 1
ATOM 923 C C . ALA A 1 119 ? -9.044 2.230 19.211 1.00 97.81 119 ALA A C 1
ATOM 925 O O . ALA A 1 119 ? -7.878 1.836 19.126 1.00 97.81 119 ALA A O 1
ATOM 926 N N . GLU A 1 120 ? -9.361 3.335 19.892 1.00 96.62 120 GLU A N 1
ATOM 927 C CA . GLU A 1 120 ? -8.375 4.154 20.599 1.00 96.62 120 GLU A CA 1
ATOM 928 C C . GLU A 1 120 ? -7.664 3.347 21.697 1.00 96.62 120 GLU A C 1
ATOM 930 O O . GLU A 1 120 ? -6.432 3.367 21.797 1.00 96.62 120 GLU A O 1
ATOM 935 N N . ARG A 1 121 ? -8.414 2.591 22.509 1.00 97.00 121 ARG A N 1
ATOM 936 C CA . ARG A 1 121 ? -7.852 1.731 23.559 1.00 97.00 121 ARG A CA 1
ATOM 937 C C . ARG A 1 121 ? -6.908 0.674 22.984 1.00 97.00 121 ARG A C 1
ATOM 939 O O . ARG A 1 121 ? -5.882 0.385 23.606 1.00 97.00 121 ARG A O 1
ATOM 946 N N . ARG A 1 122 ? -7.235 0.085 21.827 1.00 96.44 122 ARG A N 1
ATOM 947 C CA . ARG A 1 122 ? -6.372 -0.861 21.096 1.00 96.44 122 ARG A CA 1
ATOM 948 C C . ARG A 1 122 ? -5.117 -0.174 20.581 1.00 96.44 122 ARG A C 1
ATOM 950 O O . ARG A 1 122 ? -4.022 -0.618 20.914 1.00 96.44 122 ARG A O 1
ATOM 957 N N . ALA A 1 123 ? -5.263 0.939 19.865 1.00 95.06 123 ALA A N 1
ATOM 958 C CA . ALA A 1 123 ? -4.144 1.687 19.304 1.00 95.06 123 ALA A CA 1
ATOM 959 C C . ALA A 1 123 ? -3.148 2.133 20.387 1.00 95.06 123 ALA A C 1
ATOM 961 O O . ALA A 1 123 ? -1.944 1.909 20.258 1.00 95.06 123 ALA A O 1
ATOM 962 N N . LYS A 1 124 ? -3.643 2.670 21.512 1.00 94.81 124 LYS A N 1
ATOM 963 C CA . LYS A 1 124 ? -2.814 3.088 22.655 1.00 94.81 124 LYS A CA 1
ATOM 964 C C . LYS A 1 124 ? -1.928 1.975 23.215 1.00 94.81 124 LYS A C 1
ATOM 966 O O . LYS A 1 124 ? -0.925 2.297 23.839 1.00 94.81 124 LYS A O 1
ATOM 971 N N . ARG A 1 125 ? -2.265 0.689 23.046 1.00 93.94 125 ARG A N 1
ATOM 972 C CA . ARG A 1 125 ? -1.392 -0.402 23.512 1.00 93.94 125 ARG A CA 1
ATOM 973 C C . ARG A 1 125 ? -0.096 -0.462 22.714 1.00 93.94 125 ARG A C 1
ATOM 975 O O . ARG A 1 125 ? 0.956 -0.509 23.334 1.00 93.94 125 ARG A O 1
ATOM 982 N N . TYR A 1 126 ? -0.164 -0.360 21.388 1.00 93.38 126 TYR A N 1
ATOM 983 C CA . TYR A 1 126 ? 1.031 -0.383 20.538 1.00 93.38 126 TYR A CA 1
ATOM 984 C C . TYR A 1 126 ? 1.899 0.861 20.739 1.00 93.38 126 TYR A C 1
ATOM 986 O O . TYR A 1 126 ? 3.116 0.754 20.843 1.00 93.38 126 TYR A O 1
ATOM 994 N N . TYR A 1 127 ? 1.276 2.035 20.874 1.00 89.75 127 TYR A N 1
ATOM 995 C CA . TYR A 1 127 ? 1.997 3.301 21.064 1.00 89.75 127 TYR A CA 1
ATOM 996 C C . TYR A 1 127 ? 2.578 3.508 22.474 1.00 89.75 127 TYR A C 1
ATOM 998 O O . TYR A 1 127 ? 3.302 4.473 22.684 1.00 89.75 127 TYR A O 1
ATOM 1006 N N . LYS A 1 128 ? 2.267 2.645 23.450 1.00 82.00 128 LYS A N 1
ATOM 1007 C CA . LYS A 1 128 ? 2.878 2.686 24.794 1.00 82.00 128 LYS A CA 1
ATOM 1008 C C . LYS A 1 128 ? 4.174 1.882 24.896 1.00 82.00 128 LYS A C 1
ATOM 1010 O O . LYS A 1 128 ? 4.933 2.092 25.835 1.00 82.00 128 LYS A O 1
ATOM 1015 N N . THR A 1 129 ? 4.375 0.930 23.991 1.00 59.75 129 THR A N 1
ATOM 1016 C CA . THR A 1 129 ? 5.502 -0.016 24.000 1.00 59.75 129 THR A CA 1
ATOM 1017 C C . THR A 1 129 ? 6.584 0.300 22.968 1.00 59.75 129 THR A C 1
ATOM 1019 O O . THR A 1 129 ? 7.580 -0.415 22.936 1.00 59.75 129 THR A O 1
ATOM 1022 N N . GLY A 1 130 ? 6.389 1.324 22.132 1.00 50.88 130 GLY A N 1
ATOM 1023 C CA . GLY A 1 130 ? 7.328 1.748 21.085 1.00 50.88 130 GLY A CA 1
ATOM 1024 C C . GLY A 1 130 ? 7.935 3.120 21.327 1.00 50.88 130 GLY A C 1
ATOM 1025 O O . GLY A 1 130 ? 7.429 3.846 22.211 1.00 50.88 130 GLY A O 1
#

pLDDT: mean 92.24, std 7.54, range [50.88, 98.56]